Protein AF-A0A401QEZ5-F1 (afdb_monomer_lite)

InterPro domains:
  IPR002913 START domain [PS50848] (1-59)
  IPR023393 START-like domain superfamily [G3DSA:3.30.530.20] (5-59)
  IPR051213 START domain-containing lipid transfer [PTHR19308] (7-59)

Foldseek 3Di:
DDDDDDDDDDPPADPVNVVVCVVPQVNCVVPPVFWPDWDFPDADPVVRDTDIDTDGDDD

pLDDT: mean 92.73, std 10.48, range [44.88, 98.0]

Structure (mmCIF, N/CA/C/O backbone):
data_AF-A0A401QEZ5-F1
#
_entry.id   AF-A0A401QEZ5-F1
#
loop_
_atom_site.group_PDB
_atom_site.id
_atom_site.type_symbol
_atom_site.label_atom_id
_atom_site.label_alt_id
_atom_site.label_comp_id
_atom_site.label_asym_id
_atom_site.label_entity_id
_atom_site.label_seq_id
_atom_site.pdbx_PDB_ins_code
_atom_site.Cartn_x
_atom_site.Cartn_y
_atom_site.Cartn_z
_atom_site.occupancy
_atom_site.B_iso_or_equiv
_atom_site.auth_seq_id
_atom_site.auth_comp_id
_atom_site.auth_asym_id
_atom_site.auth_atom_id
_atom_site.pdbx_PDB_model_num
ATOM 1 N N . MET A 1 1 ? 20.229 -12.693 14.641 1.00 44.88 1 MET A N 1
ATOM 2 C CA . MET A 1 1 ? 19.103 -12.720 13.684 1.00 44.88 1 MET A CA 1
ATOM 3 C C . MET A 1 1 ? 19.462 -11.796 12.539 1.00 44.88 1 MET A C 1
ATOM 5 O O . MET A 1 1 ? 19.721 -10.631 12.804 1.00 44.88 1 MET A O 1
ATOM 9 N N . ALA A 1 2 ? 19.574 -12.312 11.318 1.00 49.88 2 ALA A N 1
ATOM 10 C CA . ALA A 1 2 ? 19.786 -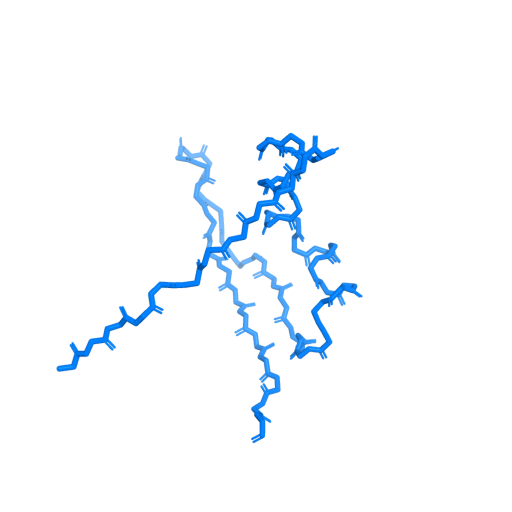11.490 10.131 1.00 49.88 2 ALA A CA 1
ATOM 11 C C . ALA A 1 2 ? 18.450 -11.389 9.391 1.00 49.88 2 ALA A C 1
ATOM 13 O O . ALA A 1 2 ? 17.861 -12.413 9.056 1.00 49.88 2 ALA A O 1
ATOM 14 N N . VAL A 1 3 ? 17.962 -10.170 9.176 1.00 61.81 3 VAL A N 1
ATOM 15 C CA . VAL A 1 3 ? 16.859 -9.919 8.246 1.00 61.81 3 VAL A CA 1
ATOM 16 C C . VAL A 1 3 ? 17.494 -9.830 6.861 1.00 61.81 3 VAL A C 1
ATOM 18 O O . VAL A 1 3 ? 18.253 -8.900 6.598 1.00 61.81 3 VAL A O 1
ATOM 21 N N . SER A 1 4 ? 17.250 -10.807 5.987 1.00 76.94 4 SER A N 1
ATOM 22 C CA . SER A 1 4 ? 17.636 -10.678 4.580 1.00 76.94 4 SER A CA 1
ATOM 23 C C . SER A 1 4 ? 16.627 -9.769 3.883 1.00 76.94 4 SER A C 1
ATOM 25 O O . SER A 1 4 ? 15.456 -10.127 3.764 1.00 76.94 4 SER A O 1
ATOM 27 N N . GLY A 1 5 ? 17.064 -8.595 3.433 1.00 82.69 5 GLY A N 1
ATOM 28 C CA . GLY A 1 5 ? 16.249 -7.749 2.565 1.00 82.69 5 GLY A CA 1
ATOM 29 C C . GLY A 1 5 ? 16.060 -8.411 1.199 1.00 82.69 5 GLY A C 1
ATOM 30 O O . GLY A 1 5 ? 17.015 -8.945 0.634 1.00 82.69 5 GLY A O 1
ATOM 31 N N . MET A 1 6 ? 14.837 -8.383 0.673 1.00 88.31 6 MET A N 1
ATOM 32 C CA . MET A 1 6 ? 14.558 -8.751 -0.715 1.00 88.31 6 MET A CA 1
ATOM 33 C C . MET A 1 6 ? 14.697 -7.505 -1.594 1.00 88.31 6 MET A C 1
ATOM 35 O O . MET A 1 6 ? 14.173 -6.446 -1.251 1.00 88.31 6 MET A O 1
ATOM 39 N N . PHE A 1 7 ? 15.376 -7.638 -2.732 1.00 92.12 7 PHE A N 1
ATOM 40 C CA . PHE A 1 7 ? 15.537 -6.569 -3.716 1.00 92.12 7 PHE A CA 1
ATOM 41 C C . PHE A 1 7 ? 14.972 -7.015 -5.066 1.00 92.12 7 PHE A C 1
ATOM 43 O O . PHE A 1 7 ? 15.145 -8.166 -5.461 1.00 92.12 7 PHE A O 1
ATOM 50 N N . GLY A 1 8 ? 14.318 -6.094 -5.775 1.00 90.38 8 GLY A N 1
ATOM 51 C CA . GLY A 1 8 ? 13.799 -6.296 -7.128 1.00 90.38 8 GLY A CA 1
ATOM 52 C C . GLY A 1 8 ? 14.108 -5.089 -8.013 1.00 90.38 8 GLY A C 1
ATOM 53 O O . GLY A 1 8 ? 14.325 -3.986 -7.513 1.00 90.38 8 GLY A O 1
ATOM 54 N N . THR A 1 9 ? 14.164 -5.287 -9.329 1.00 94.69 9 THR A N 1
ATOM 55 C CA . THR A 1 9 ? 14.410 -4.218 -10.310 1.00 94.69 9 THR A CA 1
ATOM 56 C C . THR A 1 9 ? 13.433 -4.355 -11.467 1.00 94.69 9 THR A C 1
ATOM 58 O O . THR A 1 9 ? 13.283 -5.441 -12.018 1.00 94.69 9 THR A O 1
ATOM 61 N N . TYR A 1 10 ? 12.808 -3.241 -11.839 1.00 95.75 10 TYR A N 1
ATOM 62 C CA . TYR A 1 10 ? 11.911 -3.126 -12.985 1.00 95.75 10 TYR A CA 1
ATOM 63 C C . TYR A 1 10 ? 12.465 -2.036 -13.904 1.00 95.75 10 TYR A C 1
ATOM 65 O O . TYR A 1 10 ? 12.762 -0.936 -13.439 1.00 95.75 10 TYR A O 1
ATOM 73 N N . THR A 1 11 ? 12.661 -2.340 -15.186 1.00 97.50 11 THR A N 1
ATOM 74 C CA . THR A 1 11 ? 13.240 -1.399 -16.167 1.00 97.50 11 THR A CA 1
ATOM 75 C C . THR A 1 11 ? 12.178 -0.600 -16.918 1.00 97.50 11 THR A C 1
ATOM 77 O O . THR A 1 11 ? 12.486 0.418 -17.533 1.00 97.50 11 THR A O 1
ATOM 80 N N . ASP A 1 12 ? 10.932 -1.051 -16.849 1.00 97.81 12 ASP A N 1
ATOM 81 C CA . ASP A 1 12 ? 9.755 -0.548 -17.554 1.00 97.81 12 ASP A CA 1
ATOM 82 C C . ASP A 1 12 ? 8.701 0.060 -16.612 1.00 97.81 12 ASP A C 1
ATOM 84 O O . ASP A 1 12 ? 7.691 0.596 -17.068 1.00 97.81 12 ASP A O 1
ATOM 88 N N . VAL A 1 13 ? 8.948 0.033 -15.298 1.00 97.06 13 VAL A N 1
ATOM 89 C CA . VAL A 1 13 ? 8.067 0.603 -14.273 1.00 97.06 13 VAL A CA 1
ATOM 90 C C . VAL A 1 13 ? 8.774 1.756 -13.575 1.00 97.06 13 VAL A C 1
ATOM 92 O O . VAL A 1 13 ? 9.830 1.593 -12.965 1.00 97.06 13 VAL A O 1
ATOM 95 N N . THR A 1 14 ? 8.175 2.945 -13.625 1.00 97.88 14 THR A N 1
ATOM 96 C CA . THR A 1 14 ? 8.706 4.103 -12.897 1.00 97.88 14 THR A CA 1
ATOM 97 C C . THR A 1 14 ? 8.494 3.954 -11.383 1.00 97.88 14 THR A C 1
ATOM 99 O O . THR A 1 14 ? 7.497 3.362 -10.954 1.00 97.88 14 THR A O 1
ATOM 102 N N . PRO A 1 15 ? 9.342 4.575 -10.539 1.00 96.75 15 PRO A N 1
ATOM 103 C CA . PRO A 1 15 ? 9.170 4.535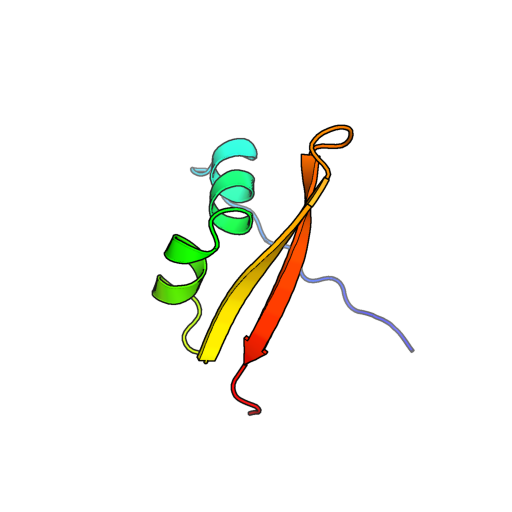 -9.085 1.00 96.75 15 PRO A CA 1
ATOM 104 C C . PRO A 1 15 ? 7.782 4.992 -8.612 1.00 96.75 15 PRO A C 1
ATOM 106 O O . PRO A 1 15 ? 7.225 4.425 -7.677 1.00 96.75 15 PRO A O 1
ATOM 109 N N . ARG A 1 16 ? 7.188 5.988 -9.285 1.00 97.00 16 ARG A N 1
ATOM 110 C CA . ARG A 1 16 ? 5.849 6.494 -8.953 1.00 97.00 16 ARG A CA 1
ATOM 111 C C . ARG A 1 16 ? 4.745 5.494 -9.291 1.00 97.00 16 ARG A C 1
ATOM 113 O O . ARG A 1 16 ? 3.821 5.349 -8.502 1.00 97.00 16 ARG A O 1
ATOM 120 N N . GLN A 1 17 ? 4.833 4.805 -10.430 1.00 96.12 17 GLN A N 1
ATOM 121 C CA . GLN A 1 17 ? 3.870 3.752 -10.773 1.00 96.12 17 GLN A CA 1
ATOM 122 C C . GLN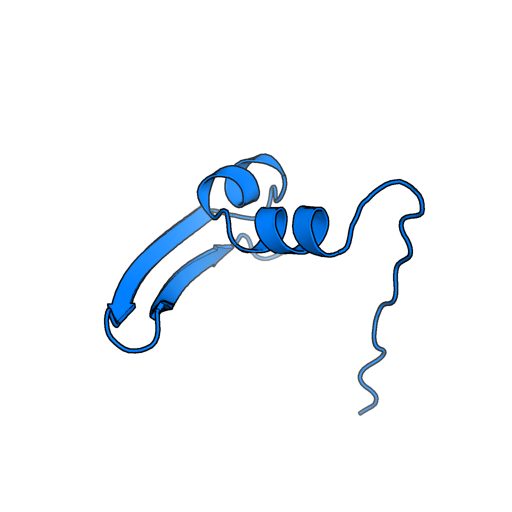 A 1 17 ? 3.923 2.615 -9.754 1.00 96.12 17 GLN A C 1
ATOM 124 O O . GLN A 1 17 ? 2.878 2.200 -9.258 1.00 96.12 17 GLN A O 1
ATOM 129 N N . PHE A 1 18 ? 5.134 2.172 -9.397 1.00 95.38 18 PHE A N 1
ATOM 130 C CA . PHE A 1 18 ? 5.316 1.148 -8.371 1.00 95.38 18 PHE A CA 1
ATOM 131 C C . PHE A 1 18 ? 4.708 1.586 -7.034 1.00 95.38 18 PHE A C 1
ATOM 133 O O . PHE A 1 18 ? 3.922 0.849 -6.447 1.00 95.38 18 PHE A O 1
ATOM 140 N N . PHE A 1 19 ? 5.015 2.806 -6.587 1.00 95.06 19 PHE A N 1
ATOM 141 C CA . PHE A 1 19 ? 4.488 3.367 -5.344 1.00 95.06 19 PHE A CA 1
ATOM 142 C C . PHE A 1 19 ? 2.956 3.461 -5.329 1.00 95.06 19 PHE A C 1
ATOM 144 O O . PHE A 1 19 ? 2.328 3.040 -4.363 1.00 95.06 19 PHE A O 1
ATOM 151 N N . ASN A 1 20 ? 2.340 3.944 -6.410 1.00 95.50 20 ASN A N 1
ATOM 152 C CA . ASN A 1 20 ? 0.886 4.092 -6.486 1.00 95.50 20 ASN A CA 1
ATOM 153 C C . ASN A 1 20 ? 0.151 2.749 -6.343 1.00 95.50 20 ASN A C 1
ATOM 155 O O . ASN A 1 20 ? -0.865 2.682 -5.660 1.00 95.50 20 ASN A O 1
ATOM 159 N N . VAL A 1 21 ? 0.688 1.673 -6.931 1.00 95.00 21 VAL A N 1
ATOM 160 C CA . VAL A 1 21 ? 0.136 0.311 -6.792 1.00 95.00 21 VAL A CA 1
ATOM 161 C C . VAL A 1 21 ? 0.192 -0.191 -5.344 1.00 95.00 21 VAL A C 1
ATOM 163 O O . VAL A 1 21 ? -0.636 -1.012 -4.958 1.00 95.00 21 VAL A O 1
ATOM 166 N N . GLN A 1 22 ? 1.145 0.290 -4.536 1.00 93.75 22 GLN A N 1
ATOM 167 C CA . GLN A 1 22 ? 1.222 -0.060 -3.113 1.00 93.75 22 GLN A CA 1
ATOM 168 C C . GLN A 1 22 ? 0.195 0.695 -2.256 1.00 93.75 22 GLN A C 1
ATOM 170 O O . GLN A 1 22 ? -0.238 0.155 -1.243 1.00 93.75 22 GLN A O 1
ATOM 175 N N . LEU A 1 23 ? -0.188 1.918 -2.641 1.00 93.88 23 LEU A N 1
ATOM 176 C CA . LEU A 1 23 ? -1.170 2.728 -1.907 1.00 93.88 23 LEU A CA 1
ATOM 177 C C . LEU A 1 23 ? -2.624 2.362 -2.229 1.00 93.88 23 LEU A C 1
ATOM 179 O O . LEU A 1 23 ? -3.512 2.554 -1.401 1.00 93.88 23 LEU A O 1
ATOM 183 N N . ASP A 1 24 ? -2.885 1.862 -3.435 1.00 95.12 24 ASP A N 1
ATOM 184 C CA . ASP A 1 24 ? -4.235 1.507 -3.865 1.00 95.12 24 ASP A CA 1
ATOM 185 C C . ASP A 1 24 ? -4.697 0.200 -3.201 1.00 95.12 24 ASP A C 1
ATOM 187 O O . ASP A 1 24 ? -4.422 -0.911 -3.666 1.00 95.12 24 ASP A O 1
ATOM 191 N N . THR A 1 25 ? -5.422 0.342 -2.092 1.00 96.00 25 THR A N 1
ATOM 192 C CA . THR A 1 25 ? -5.977 -0.783 -1.328 1.00 96.00 25 THR A CA 1
ATOM 193 C C . THR A 1 25 ? -6.993 -1.609 -2.124 1.00 96.00 25 THR A C 1
ATOM 195 O O . THR A 1 25 ? -7.080 -2.821 -1.920 1.00 96.00 25 THR A O 1
ATOM 198 N N . GLU A 1 26 ? -7.720 -1.015 -3.074 1.00 95.44 26 GLU A N 1
ATOM 199 C CA . GLU A 1 26 ? -8.670 -1.742 -3.925 1.00 95.44 26 GLU A CA 1
ATOM 200 C C . GLU A 1 26 ? -7.951 -2.547 -5.001 1.00 95.44 26 GLU A C 1
ATOM 202 O O . GLU A 1 26 ? -8.327 -3.683 -5.301 1.00 95.44 26 GLU A O 1
ATOM 207 N N . TYR A 1 27 ? -6.882 -1.997 -5.570 1.00 96.25 27 TYR A N 1
ATOM 208 C CA . TYR A 1 27 ? -6.046 -2.740 -6.499 1.00 96.25 27 TYR A CA 1
ATOM 209 C C . TYR A 1 27 ? -5.245 -3.836 -5.789 1.00 96.25 27 TYR A C 1
ATOM 211 O O . TYR A 1 27 ? -5.105 -4.925 -6.345 1.00 96.25 27 TYR A O 1
ATOM 219 N N . ARG A 1 28 ? -4.795 -3.617 -4.544 1.00 96.75 28 ARG A N 1
ATOM 220 C CA . ARG A 1 28 ? -4.102 -4.637 -3.736 1.00 96.75 28 ARG A CA 1
ATOM 221 C C . ARG A 1 28 ? -4.919 -5.915 -3.584 1.00 96.75 28 ARG A C 1
ATOM 223 O O . ARG A 1 28 ? -4.379 -6.995 -3.790 1.00 96.75 28 ARG A O 1
ATOM 230 N N . LYS A 1 29 ? -6.227 -5.791 -3.343 1.00 95.44 29 LYS A N 1
ATOM 231 C CA . LYS A 1 29 ? -7.162 -6.931 -3.272 1.00 95.44 29 LYS A CA 1
ATOM 232 C C . LYS A 1 29 ? -7.246 -7.748 -4.566 1.00 95.44 29 LYS A C 1
ATOM 234 O O . LYS A 1 29 ? -7.716 -8.877 -4.530 1.00 95.44 29 LYS A O 1
ATOM 239 N N . LYS A 1 30 ? -6.846 -7.186 -5.713 1.00 95.75 30 LYS A N 1
ATOM 240 C CA . LYS A 1 30 ? -6.876 -7.889 -7.006 1.00 95.75 30 LYS A CA 1
ATOM 241 C C . LYS A 1 30 ? -5.645 -8.755 -7.235 1.00 95.75 30 LYS A C 1
ATOM 243 O O . LYS A 1 30 ? -5.763 -9.764 -7.917 1.00 95.75 30 LYS A O 1
ATOM 248 N N . TRP A 1 31 ? -4.476 -8.334 -6.747 1.00 94.81 31 TRP A N 1
ATOM 249 C CA . TRP A 1 31 ? -3.211 -9.014 -7.042 1.00 94.81 31 TRP A CA 1
ATOM 250 C C . TRP A 1 31 ? -2.640 -9.803 -5.863 1.00 94.81 31 TRP A C 1
ATOM 252 O O . TRP A 1 31 ? -1.846 -10.713 -6.079 1.00 94.81 31 TRP A O 1
ATOM 262 N N . ASP A 1 32 ? -3.027 -9.474 -4.631 1.00 95.69 32 ASP A N 1
ATOM 263 C CA . ASP A 1 32 ? -2.620 -10.200 -3.430 1.00 95.69 32 ASP A CA 1
ATOM 264 C C . ASP A 1 32 ? -3.732 -11.166 -3.004 1.00 95.69 32 ASP A C 1
ATOM 266 O O . ASP A 1 32 ? -4.696 -10.789 -2.337 1.00 95.69 32 ASP A O 1
ATOM 270 N N . GLU A 1 33 ? -3.592 -12.424 -3.422 1.00 95.81 33 GLU A N 1
ATOM 271 C CA . GLU A 1 33 ? -4.579 -13.491 -3.204 1.00 95.81 33 GLU A CA 1
ATOM 272 C C . GLU A 1 33 ? -4.803 -13.828 -1.722 1.00 95.81 33 GLU A C 1
ATOM 274 O O . GLU A 1 33 ? -5.800 -14.459 -1.374 1.00 95.81 33 GLU A O 1
ATOM 279 N N . LEU A 1 34 ? -3.899 -13.411 -0.829 1.00 96.88 34 LEU A N 1
ATOM 280 C CA . LEU A 1 34 ? -4.019 -13.686 0.601 1.00 96.88 34 LEU A CA 1
ATOM 281 C C . LEU A 1 34 ? -4.891 -12.660 1.328 1.00 96.88 34 LEU A C 1
ATOM 283 O O . LEU A 1 34 ? -5.218 -12.873 2.496 1.00 96.88 34 LEU A O 1
ATOM 287 N N . VAL A 1 35 ? -5.265 -11.548 0.690 1.00 96.69 35 VAL A N 1
ATOM 288 C CA . VAL A 1 35 ? -6.072 -10.496 1.322 1.00 96.69 35 VAL A CA 1
ATOM 289 C C . VAL A 1 35 ? -7.508 -10.980 1.543 1.00 96.69 35 VAL A C 1
ATOM 291 O O . VAL A 1 35 ? -8.261 -11.187 0.599 1.00 96.69 35 VAL A O 1
ATOM 294 N N . ILE A 1 36 ? -7.921 -11.067 2.811 1.00 96.38 36 ILE A N 1
ATOM 295 C CA . ILE A 1 36 ? -9.322 -11.301 3.206 1.00 96.38 36 ILE A CA 1
ATOM 296 C C . ILE A 1 36 ? -10.052 -9.962 3.344 1.00 96.38 36 ILE A C 1
ATOM 298 O O . ILE A 1 36 ? -11.188 -9.801 2.897 1.00 96.38 36 ILE A O 1
ATOM 302 N N . LYS A 1 37 ? -9.401 -8.987 3.987 1.00 96.25 37 LYS A N 1
ATOM 303 C CA . LYS A 1 37 ? -9.937 -7.643 4.216 1.00 96.25 37 LYS A CA 1
ATOM 304 C C . LYS A 1 37 ? -8.808 -6.625 4.162 1.00 96.25 37 LYS A C 1
ATOM 306 O O . LYS A 1 37 ? -7.748 -6.852 4.737 1.00 96.25 37 LYS A O 1
ATOM 311 N N . LEU A 1 38 ? -9.052 -5.502 3.498 1.00 97.31 38 LEU A N 1
ATOM 312 C CA . LEU A 1 38 ? -8.133 -4.370 3.469 1.00 97.31 38 LEU A CA 1
ATOM 313 C C . LEU A 1 38 ? -8.949 -3.083 3.369 1.00 97.31 38 LEU A C 1
ATOM 315 O O . LEU A 1 38 ? -9.621 -2.849 2.366 1.00 97.31 38 LEU A O 1
ATOM 319 N N . GLU A 1 39 ? -8.967 -2.295 4.434 1.00 96.88 39 GLU A N 1
ATOM 320 C CA . GLU A 1 39 ? -9.796 -1.091 4.528 1.00 96.88 39 GLU A CA 1
ATOM 321 C C . GLU A 1 39 ? -9.067 0.009 5.297 1.00 96.88 39 GLU A C 1
ATOM 323 O O . GLU A 1 39 ? -8.364 -0.260 6.272 1.00 96.88 39 GLU A O 1
ATOM 328 N N . VAL A 1 40 ? -9.262 1.254 4.870 1.00 96.62 40 VAL A N 1
ATOM 329 C CA . VAL A 1 40 ? -8.839 2.425 5.639 1.00 96.62 40 VAL A CA 1
ATOM 330 C C . VAL A 1 40 ? -9.908 2.697 6.688 1.00 96.62 40 VAL A C 1
ATOM 332 O O . VAL A 1 40 ? -11.061 2.939 6.334 1.00 96.62 40 VAL A O 1
ATOM 335 N N . ILE A 1 41 ? -9.533 2.640 7.962 1.00 97.75 41 ILE A N 1
ATOM 336 C CA . ILE A 1 41 ? -10.457 2.857 9.085 1.00 97.75 41 ILE A CA 1
ATOM 337 C C . ILE A 1 41 ? -10.371 4.274 9.651 1.00 97.75 41 ILE A C 1
ATOM 339 O O . ILE A 1 41 ? -11.324 4.737 10.270 1.00 97.75 41 ILE A O 1
ATOM 343 N N . GLU A 1 42 ? -9.260 4.972 9.412 1.00 98.00 42 GLU A N 1
ATOM 344 C CA . GLU A 1 42 ? -9.047 6.347 9.860 1.00 98.00 42 GLU A CA 1
ATOM 345 C C . GLU A 1 42 ? -8.118 7.089 8.896 1.00 98.00 42 GLU A C 1
ATOM 347 O O . GLU A 1 42 ? -7.216 6.492 8.299 1.00 98.00 42 GLU A O 1
ATOM 352 N N . ARG A 1 43 ? -8.349 8.396 8.753 1.00 97.62 43 ARG A N 1
ATOM 353 C CA . ARG A 1 43 ? -7.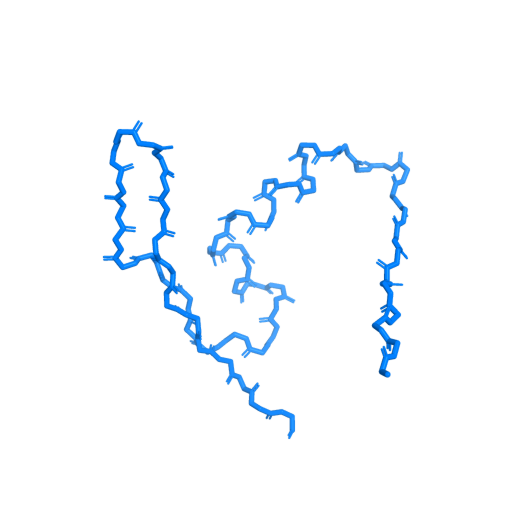536 9.323 7.965 1.00 97.62 43 ARG A CA 1
ATOM 354 C C . ARG A 1 43 ? -7.252 10.560 8.804 1.00 97.62 43 ARG A C 1
ATOM 356 O O . ARG A 1 43 ? -8.179 11.125 9.378 1.00 97.62 43 ARG A O 1
ATOM 363 N N . ASP A 1 44 ? -5.995 10.979 8.832 1.00 97.44 44 ASP A N 1
ATOM 364 C CA . ASP A 1 44 ? -5.608 12.290 9.343 1.00 97.44 44 ASP A CA 1
ATOM 365 C C . ASP A 1 44 ? -5.461 13.271 8.175 1.00 97.44 44 ASP A C 1
ATOM 367 O O . ASP A 1 44 ? -4.520 13.172 7.388 1.00 97.44 44 ASP A O 1
ATOM 371 N N . ASP A 1 45 ? -6.373 14.236 8.077 1.00 95.94 45 ASP A N 1
ATOM 372 C CA . ASP A 1 45 ? -6.390 15.226 6.994 1.00 95.94 45 ASP A CA 1
ATOM 373 C C . ASP A 1 45 ? -5.198 16.197 7.042 1.00 95.94 45 ASP A C 1
ATOM 375 O O . ASP A 1 45 ? -4.862 16.808 6.025 1.00 95.94 45 ASP A O 1
ATOM 379 N N . LEU A 1 46 ? -4.542 16.354 8.201 1.00 96.88 46 LEU A N 1
ATOM 380 C CA . LEU A 1 46 ? -3.405 17.265 8.338 1.00 96.88 46 LEU A CA 1
ATOM 381 C C . LEU A 1 46 ? -2.125 16.660 7.748 1.00 96.88 46 LEU A C 1
ATOM 383 O O . LEU A 1 46 ? -1.404 17.334 7.012 1.00 96.88 46 LEU A O 1
ATOM 387 N N . SER A 1 47 ? -1.824 15.402 8.084 1.00 96.75 47 SER A N 1
ATOM 388 C CA . SER A 1 47 ? -0.622 14.712 7.597 1.00 96.75 47 SER A CA 1
ATOM 389 C C . SER A 1 47 ? -0.851 13.876 6.337 1.00 96.75 47 SER A C 1
ATOM 391 O O . SER A 1 47 ? 0.115 13.518 5.664 1.00 96.75 47 SER A O 1
ATOM 393 N N . GLY A 1 48 ? -2.106 13.551 6.018 1.00 92.94 48 GLY A N 1
ATOM 394 C CA . GLY A 1 48 ? -2.467 12.582 4.983 1.00 92.94 48 GLY A CA 1
ATOM 395 C C . GLY A 1 48 ? -2.213 11.126 5.387 1.00 92.94 48 GLY A C 1
ATOM 396 O O . GLY A 1 48 ? -2.222 10.250 4.523 1.00 92.94 48 GLY A O 1
ATOM 397 N N . SER A 1 49 ? -1.949 10.855 6.669 1.00 95.94 49 SER A N 1
ATOM 398 C CA . SER A 1 49 ? -1.711 9.497 7.168 1.00 95.94 49 SER A CA 1
ATOM 399 C C . SER A 1 49 ? -3.006 8.690 7.233 1.00 95.94 49 SER A C 1
ATOM 401 O O . SER A 1 49 ? -4.080 9.224 7.507 1.00 95.94 49 SER A O 1
ATOM 403 N N . GLU A 1 50 ? -2.893 7.379 7.029 1.00 96.69 50 GLU A N 1
ATOM 404 C CA . GLU A 1 50 ? -4.020 6.448 7.051 1.00 96.69 50 GLU A CA 1
ATOM 405 C C . GLU A 1 50 ? -3.758 5.312 8.042 1.00 96.69 50 GLU A C 1
ATOM 407 O O . GLU A 1 50 ? -2.655 4.760 8.091 1.00 96.69 50 GLU A O 1
ATOM 412 N N . ILE A 1 51 ? -4.788 4.920 8.793 1.00 97.12 51 ILE A N 1
ATOM 413 C CA . ILE A 1 51 ? -4.789 3.662 9.545 1.00 97.12 51 ILE A CA 1
ATOM 414 C C . ILE A 1 51 ? -5.527 2.620 8.713 1.00 97.12 51 ILE A C 1
ATOM 416 O O . ILE A 1 51 ? -6.686 2.811 8.336 1.00 97.12 51 ILE A O 1
ATOM 420 N N . VAL A 1 52 ? -4.855 1.500 8.450 1.00 97.25 52 VAL A N 1
ATOM 421 C CA . VAL A 1 52 ? -5.368 0.417 7.610 1.00 97.25 52 VAL A CA 1
ATOM 422 C C . VAL A 1 52 ? -5.585 -0.839 8.445 1.00 97.25 52 VAL A C 1
ATOM 424 O O . VAL A 1 52 ? -4.671 -1.319 9.116 1.00 97.25 52 VAL A O 1
ATOM 427 N N . HIS A 1 53 ? -6.786 -1.404 8.368 1.00 97.75 53 HIS A N 1
ATOM 428 C CA . HIS A 1 53 ? -7.082 -2.729 8.896 1.00 97.75 53 HIS A CA 1
ATOM 429 C C . HIS A 1 53 ? -6.876 -3.768 7.790 1.00 97.75 53 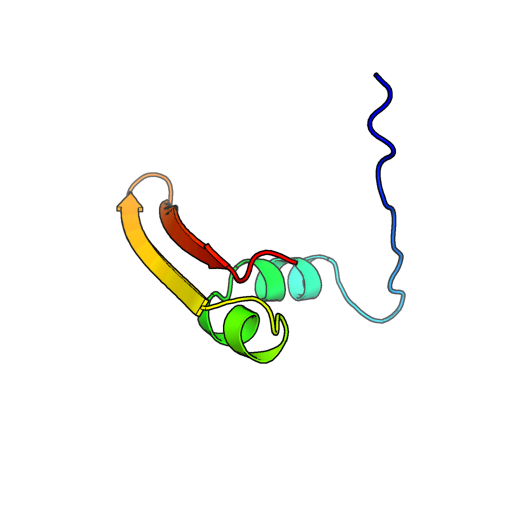HIS A C 1
ATOM 431 O O . HIS A 1 53 ? -7.623 -3.815 6.809 1.00 97.75 53 HIS A O 1
ATOM 437 N N . TRP A 1 54 ? -5.835 -4.587 7.952 1.00 97.38 54 TRP A N 1
ATOM 438 C CA . TRP A 1 54 ? -5.426 -5.612 6.994 1.00 97.38 54 TRP A CA 1
ATOM 439 C C . TRP A 1 54 ? -5.563 -7.005 7.615 1.00 97.38 54 TRP A C 1
ATOM 441 O O . TRP A 1 54 ? -4.855 -7.349 8.559 1.00 97.38 54 TRP A O 1
ATOM 451 N N . VAL A 1 55 ? -6.471 -7.810 7.065 1.00 97.44 55 VAL A N 1
ATOM 452 C CA . VAL A 1 55 ? -6.669 -9.220 7.418 1.00 97.44 55 VAL A CA 1
ATOM 453 C C . VAL A 1 55 ? -6.214 -10.096 6.255 1.00 97.44 55 VAL A C 1
ATOM 455 O O . VAL A 1 55 ? -6.649 -9.891 5.118 1.00 97.44 55 VAL A O 1
ATOM 458 N N . THR A 1 56 ? -5.374 -11.088 6.539 1.00 97.00 56 THR A N 1
ATOM 459 C CA . THR A 1 56 ? -4.831 -12.021 5.543 1.00 97.00 56 THR A CA 1
ATOM 460 C C . THR A 1 56 ? -5.093 -13.469 5.918 1.00 97.00 56 THR A C 1
ATOM 462 O O . THR A 1 56 ? -5.194 -13.807 7.099 1.00 97.00 56 THR A O 1
ATOM 465 N N . HIS A 1 57 ? -5.136 -14.344 4.916 1.00 96.56 57 HIS A N 1
ATOM 466 C CA . HIS A 1 57 ? -4.972 -15.774 5.137 1.00 96.56 57 HIS A CA 1
ATOM 467 C C . HIS A 1 57 ? -3.613 -16.052 5.793 1.00 96.56 57 HIS A C 1
ATOM 469 O O . HIS A 1 57 ? -2.609 -15.408 5.479 1.00 96.56 57 HIS A O 1
ATOM 475 N N . PHE A 1 58 ? -3.594 -17.008 6.720 1.00 89.50 58 PHE A N 1
ATOM 476 C CA . PHE A 1 58 ? -2.358 -17.592 7.228 1.00 89.50 58 PHE A CA 1
ATOM 477 C C . PHE A 1 58 ? -1.973 -18.781 6.325 1.00 89.50 58 PHE A C 1
ATOM 479 O O . PHE A 1 58 ? -2.887 -19.511 5.932 1.00 89.50 58 PHE A O 1
ATOM 486 N N . PRO A 1 59 ? -0.684 -18.961 5.977 1.00 75.00 59 PRO A N 1
ATOM 487 C CA . PRO A 1 59 ? -0.214 -20.107 5.196 1.00 75.00 59 PRO A CA 1
ATOM 488 C C . PRO A 1 59 ? -0.476 -21.470 5.848 1.00 75.00 59 PRO A C 1
ATOM 490 O O . PRO A 1 59 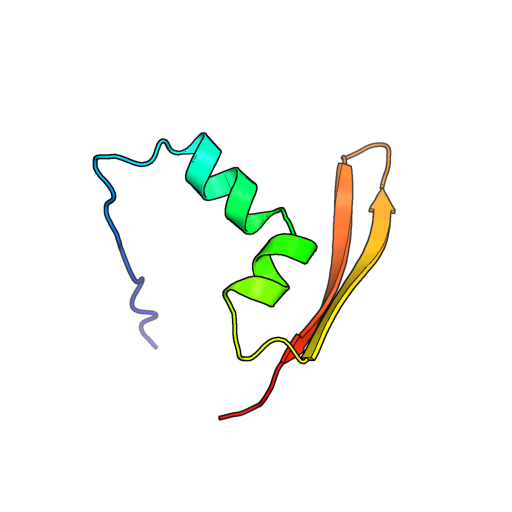? -0.312 -21.585 7.083 1.00 75.00 59 PRO A O 1
#

Secondary structure (DSSP, 8-state):
----------SSS-HHHHHHHHH-HHHHHHH-TTEEEEEEEEE-TTT--EEEEEEE---

Organism: Scyliorhinus torazame (NCBI:txid75743)

Radius of gyration: 14.46 Å; chains: 1; bounding box: 30×37×31 Å

Sequence (59 aa):
MAVSGMFGTYTDVTPRQFFNVQLDTEYRKKWDELVIKLEVIERDDLSGSEIVHWVTHFP